Protein AF-A0A5B9XV26-F1 (afdb_monomer_lite)

Sequence (66 aa):
MDNFNYIIIFYKYKIIKIFSRNFIIYPGFLGMSFYVYNGKRFKVLTIDKLKIGYKLGQFIRTKKIK

Radius of gyration: 14.06 Å; chains: 1; bounding box: 24×51×23 Å

Structure (mmCIF, N/CA/C/O backbone):
data_AF-A0A5B9XV26-F1
#
_entry.id   AF-A0A5B9XV26-F1
#
loop_
_atom_site.group_PDB
_atom_site.id
_atom_site.type_symbol
_atom_site.label_atom_id
_atom_site.label_alt_id
_atom_site.label_comp_id
_atom_site.label_asym_id
_atom_site.label_entity_id
_atom_site.label_seq_id
_atom_site.pdbx_PDB_ins_code
_atom_site.Cartn_x
_atom_site.Cartn_y
_atom_site.Cartn_z
_atom_site.occupancy
_atom_site.B_iso_or_equiv
_atom_site.auth_seq_id
_atom_site.auth_comp_id
_atom_site.auth_asym_id
_atom_site.auth_atom_id
_atom_site.pdbx_PDB_model_num
ATOM 1 N N . MET A 1 1 ? 5.168 -34.112 -0.574 1.00 47.59 1 MET A N 1
ATOM 2 C CA . MET A 1 1 ? 4.384 -33.266 0.368 1.00 47.59 1 MET A CA 1
ATOM 3 C C . MET A 1 1 ? 5.236 -32.050 0.654 1.00 47.59 1 MET A C 1
ATOM 5 O O . MET A 1 1 ? 5.916 -31.964 1.668 1.00 47.59 1 MET A O 1
ATOM 9 N N . ASP A 1 2 ? 5.322 -31.198 -0.357 1.00 41.75 2 ASP A N 1
ATOM 10 C CA . ASP A 1 2 ? 6.536 -30.436 -0.621 1.00 41.75 2 ASP A CA 1
ATOM 11 C C . ASP A 1 2 ? 6.485 -29.075 0.072 1.00 41.75 2 ASP A C 1
ATOM 13 O O . ASP A 1 2 ? 5.410 -28.487 0.221 1.00 41.75 2 ASP A O 1
ATOM 17 N N . ASN A 1 3 ? 7.654 -28.554 0.458 1.00 50.12 3 ASN A N 1
ATOM 18 C CA . ASN A 1 3 ? 7.845 -27.238 1.091 1.00 50.12 3 ASN A CA 1
ATOM 19 C C . ASN A 1 3 ? 7.094 -26.083 0.396 1.00 50.12 3 ASN A C 1
ATOM 21 O O . ASN A 1 3 ? 6.795 -25.067 1.024 1.00 50.12 3 ASN A O 1
ATOM 25 N N . PHE A 1 4 ? 6.739 -26.247 -0.880 1.00 54.53 4 PHE A N 1
ATOM 26 C CA . PHE A 1 4 ? 5.874 -25.339 -1.629 1.00 54.53 4 PHE A CA 1
ATOM 27 C C . PHE A 1 4 ? 4.528 -25.074 -0.947 1.00 54.53 4 PHE A C 1
ATOM 29 O O . PHE A 1 4 ? 4.112 -23.919 -0.869 1.00 54.53 4 PHE A O 1
ATOM 36 N N . ASN A 1 5 ? 3.873 -26.099 -0.392 1.00 53.12 5 ASN A N 1
ATOM 37 C CA . ASN A 1 5 ? 2.601 -25.906 0.306 1.00 53.12 5 ASN A CA 1
ATOM 38 C C . ASN A 1 5 ? 2.779 -25.072 1.576 1.00 53.12 5 ASN A C 1
ATOM 40 O O . ASN A 1 5 ? 1.950 -24.212 1.854 1.00 53.12 5 ASN A O 1
ATOM 44 N N . TYR A 1 6 ? 3.881 -25.248 2.309 1.00 56.41 6 TYR A N 1
ATOM 45 C CA . TYR A 1 6 ? 4.148 -24.471 3.520 1.00 56.41 6 TYR A CA 1
ATOM 46 C C . TYR A 1 6 ? 4.409 -22.992 3.207 1.00 56.41 6 TYR A C 1
ATOM 48 O O . TYR A 1 6 ? 3.864 -22.124 3.884 1.00 56.41 6 TYR A O 1
ATOM 56 N N . ILE A 1 7 ? 5.162 -22.688 2.140 1.00 57.28 7 ILE A N 1
ATOM 57 C CA . ILE A 1 7 ? 5.398 -21.309 1.672 1.00 57.28 7 ILE A CA 1
ATOM 58 C C . ILE A 1 7 ? 4.084 -20.656 1.229 1.00 57.28 7 ILE A C 1
ATOM 60 O O . ILE A 1 7 ? 3.806 -19.519 1.612 1.00 57.28 7 ILE A O 1
ATOM 64 N N . ILE A 1 8 ? 3.252 -21.384 0.478 1.00 58.91 8 ILE A N 1
ATOM 65 C CA . ILE A 1 8 ? 1.936 -20.910 0.035 1.00 58.91 8 ILE A CA 1
ATOM 66 C C . ILE A 1 8 ? 1.018 -20.667 1.241 1.00 58.91 8 ILE A C 1
ATOM 68 O O . ILE A 1 8 ? 0.384 -19.618 1.305 1.00 58.91 8 ILE A O 1
ATOM 72 N N . ILE A 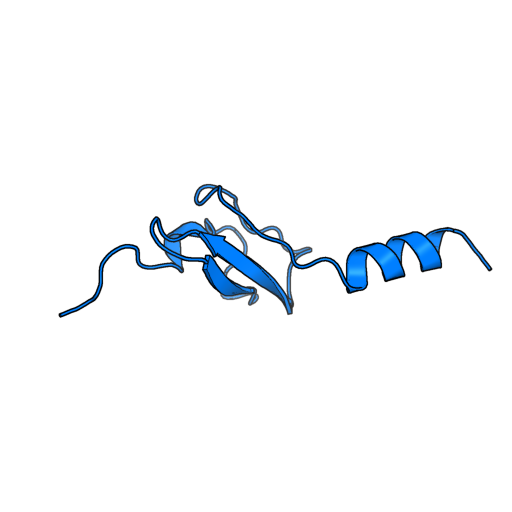1 9 ? 0.985 -21.567 2.231 1.00 56.22 9 ILE A N 1
ATOM 73 C CA . ILE A 1 9 ? 0.182 -21.432 3.459 1.00 56.22 9 ILE A CA 1
ATOM 74 C C . ILE A 1 9 ? 0.675 -20.258 4.324 1.00 56.22 9 ILE A C 1
ATOM 76 O O . ILE A 1 9 ? -0.146 -19.475 4.796 1.00 56.22 9 ILE A O 1
ATOM 80 N N . PHE A 1 10 ? 1.987 -20.054 4.478 1.00 53.44 10 PHE A N 1
ATOM 81 C CA . PHE A 1 10 ? 2.532 -18.902 5.214 1.00 53.44 10 PHE A CA 1
ATOM 82 C C . PHE A 1 10 ? 2.230 -17.566 4.513 1.00 53.44 10 PHE A C 1
ATOM 84 O O . PHE A 1 10 ? 1.946 -16.567 5.176 1.00 53.44 10 PHE A O 1
ATOM 91 N N . TYR A 1 11 ? 2.233 -17.546 3.175 1.00 56.34 11 TYR A N 1
ATOM 92 C CA . TYR A 1 11 ? 1.771 -16.397 2.388 1.00 56.34 11 TYR A CA 1
ATOM 93 C C . TYR A 1 11 ? 0.256 -16.179 2.491 1.00 56.34 11 TYR A C 1
ATOM 95 O O . TYR A 1 11 ? -0.199 -15.036 2.487 1.00 56.34 11 TYR A O 1
ATOM 103 N N . LYS A 1 12 ? -0.528 -17.254 2.623 1.00 56.38 12 LYS A N 1
ATOM 104 C CA . LYS A 1 12 ? -1.999 -17.230 2.629 1.00 56.38 12 LYS A CA 1
ATOM 105 C C . LYS A 1 12 ? -2.601 -16.486 3.826 1.00 56.38 12 LYS A C 1
ATOM 107 O O . LYS A 1 12 ? -3.703 -15.962 3.702 1.00 56.38 12 LYS A O 1
ATOM 112 N N . TYR A 1 13 ? -1.889 -16.396 4.952 1.00 56.97 13 TYR A N 1
ATOM 113 C CA . TYR A 1 13 ? -2.406 -15.794 6.194 1.00 56.97 13 TYR A CA 1
ATOM 114 C C . TYR A 1 13 ? -1.690 -14.514 6.639 1.00 56.97 13 TYR A C 1
ATOM 116 O O . TYR A 1 13 ? -2.033 -13.943 7.678 1.00 56.97 13 TYR A O 1
ATOM 124 N N . LYS A 1 14 ? -0.715 -14.012 5.873 1.00 68.94 14 LYS A N 1
ATOM 125 C CA . LYS A 1 14 ? -0.010 -12.788 6.256 1.00 68.94 14 LYS A CA 1
ATOM 126 C C . LYS A 1 14 ? -0.763 -11.563 5.752 1.00 68.94 14 LYS A C 1
ATOM 128 O O . LYS A 1 14 ? -0.845 -11.306 4.556 1.00 68.94 14 LYS A O 1
ATOM 133 N N . ILE A 1 15 ? -1.279 -10.768 6.685 1.00 78.62 15 ILE A N 1
ATOM 134 C CA . ILE A 1 15 ? -1.859 -9.456 6.393 1.00 78.62 15 ILE A CA 1
ATOM 135 C C . ILE A 1 15 ? -0.771 -8.570 5.768 1.00 78.62 15 ILE A C 1
ATOM 137 O O . ILE A 1 15 ? 0.160 -8.142 6.457 1.00 78.62 15 ILE A O 1
ATOM 141 N N . ILE A 1 16 ? -0.883 -8.279 4.469 1.00 86.06 16 ILE A N 1
ATOM 142 C CA . ILE A 1 16 ? 0.095 -7.447 3.761 1.00 86.06 16 ILE A CA 1
ATOM 143 C C . ILE A 1 16 ? -0.232 -5.973 4.012 1.00 86.06 16 ILE A C 1
ATOM 145 O O . ILE A 1 16 ? -1.192 -5.421 3.466 1.00 86.06 16 ILE A O 1
ATOM 149 N N . LYS A 1 17 ? 0.579 -5.335 4.863 1.00 90.62 17 LYS A N 1
ATOM 150 C CA . LYS A 1 17 ? 0.533 -3.893 5.134 1.00 90.62 17 LYS A CA 1
ATOM 151 C C . LYS A 1 17 ? 1.564 -3.166 4.278 1.00 90.62 17 LYS A C 1
ATOM 153 O O . LYS A 1 17 ? 2.729 -3.545 4.244 1.00 90.62 17 LYS A O 1
ATOM 158 N N . ILE A 1 18 ? 1.137 -2.096 3.622 1.00 90.75 18 ILE A N 1
ATOM 159 C CA . ILE A 1 18 ? 1.935 -1.299 2.698 1.00 90.75 18 ILE A CA 1
ATOM 160 C C . ILE A 1 18 ? 1.935 0.155 3.163 1.00 90.75 18 ILE A C 1
ATOM 162 O O . ILE A 1 18 ? 0.890 0.796 3.275 1.00 90.75 18 ILE A O 1
ATOM 166 N N . PHE A 1 19 ? 3.129 0.697 3.385 1.00 91.75 19 PHE A N 1
ATOM 167 C CA . PHE A 1 19 ? 3.332 2.119 3.677 1.00 91.75 19 PHE A CA 1
ATOM 168 C C . PHE A 1 19 ? 3.619 2.930 2.407 1.00 91.75 19 PHE A C 1
ATOM 170 O O . PHE A 1 19 ? 3.251 4.101 2.316 1.00 91.75 19 PHE A O 1
ATOM 177 N N . SER A 1 20 ? 4.246 2.301 1.406 1.00 89.00 20 SER A N 1
ATOM 178 C CA . SER A 1 20 ? 4.610 2.960 0.153 1.00 89.00 20 SER A CA 1
ATOM 179 C C . SER A 1 20 ? 3.405 3.130 -0.768 1.00 89.00 20 SER A C 1
ATOM 181 O O . SER A 1 20 ? 2.863 2.177 -1.323 1.00 89.00 20 SER A O 1
ATOM 183 N N . ARG A 1 21 ? 3.011 4.385 -0.977 1.00 90.06 21 ARG A N 1
ATOM 184 C CA . ARG A 1 21 ? 1.925 4.772 -1.887 1.00 90.06 21 ARG A CA 1
ATOM 185 C C . ARG A 1 21 ? 2.342 4.827 -3.360 1.00 90.06 21 ARG A C 1
ATOM 187 O O . ARG A 1 21 ? 1.473 4.868 -4.227 1.00 90.06 21 ARG A O 1
ATOM 194 N N . ASN A 1 22 ? 3.644 4.821 -3.637 1.00 92.0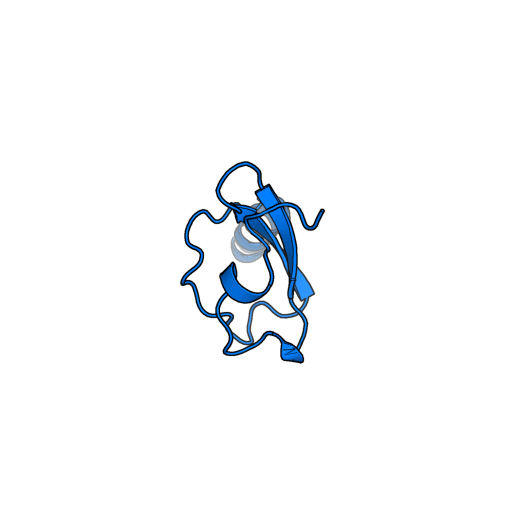6 22 ASN A N 1
ATOM 195 C CA . ASN A 1 22 ? 4.193 4.911 -4.993 1.00 92.06 22 ASN A CA 1
ATOM 196 C C . ASN A 1 22 ? 4.365 3.547 -5.672 1.00 92.06 22 ASN A C 1
ATOM 198 O O . ASN A 1 22 ? 4.783 3.500 -6.825 1.00 92.06 22 ASN A O 1
ATOM 202 N N . PHE A 1 23 ? 4.042 2.458 -4.977 1.00 92.19 23 PHE A N 1
ATOM 203 C CA . PHE A 1 23 ? 4.109 1.107 -5.517 1.00 92.19 23 PHE A CA 1
ATOM 204 C C . PHE A 1 23 ? 3.101 0.907 -6.657 1.00 92.19 23 PHE A C 1
ATOM 206 O O . PHE A 1 23 ? 1.924 1.254 -6.513 1.00 92.19 23 PHE A O 1
ATOM 213 N N . ILE A 1 24 ? 3.579 0.351 -7.773 1.00 94.56 24 ILE A N 1
ATOM 214 C CA . ILE A 1 24 ? 2.792 0.056 -8.976 1.00 94.56 24 ILE A CA 1
ATOM 215 C C . ILE A 1 24 ? 2.191 -1.343 -8.853 1.00 94.56 24 ILE A C 1
ATOM 217 O O . ILE A 1 24 ? 2.864 -2.289 -8.450 1.00 94.56 24 ILE A O 1
ATOM 221 N N . ILE A 1 25 ? 0.915 -1.476 -9.204 1.00 93.88 25 ILE A N 1
ATOM 222 C CA . ILE A 1 25 ? 0.211 -2.754 -9.164 1.00 93.88 25 ILE A CA 1
ATOM 223 C C . ILE A 1 25 ? 0.594 -3.609 -10.377 1.00 93.88 25 ILE A C 1
ATOM 225 O O . ILE A 1 25 ? 0.281 -3.257 -11.517 1.00 93.88 25 ILE A O 1
ATOM 229 N N . TYR A 1 26 ? 1.206 -4.764 -10.115 1.00 93.69 26 TYR A N 1
ATOM 230 C CA . TYR A 1 26 ? 1.497 -5.778 -11.127 1.00 93.69 26 TYR A CA 1
ATOM 231 C C . TYR A 1 26 ? 0.316 -6.743 -11.356 1.00 93.69 26 TYR A C 1
ATOM 233 O O . TYR A 1 26 ? -0.468 -6.979 -10.431 1.00 93.69 26 TYR A O 1
ATOM 241 N N . PRO A 1 27 ? 0.204 -7.355 -12.556 1.00 92.25 27 PRO A N 1
ATOM 242 C CA . PRO A 1 27 ? -0.882 -8.284 -12.891 1.00 92.25 27 PRO A CA 1
ATOM 243 C C . PRO A 1 27 ? -1.016 -9.484 -11.943 1.00 92.25 27 PRO A C 1
ATOM 245 O O . PRO A 1 27 ? -2.123 -9.965 -11.722 1.00 92.25 27 PRO A O 1
ATOM 248 N N . GLY A 1 28 ? 0.089 -9.938 -11.341 1.00 90.25 28 GLY A N 1
ATOM 249 C CA . GLY A 1 28 ? 0.099 -11.063 -10.399 1.00 90.25 28 GLY A CA 1
ATOM 250 C C . GLY A 1 28 ? -0.639 -10.808 -9.079 1.00 90.25 28 GLY A C 1
ATOM 251 O O . GLY A 1 28 ? -0.844 -11.744 -8.318 1.00 90.25 28 GLY A O 1
ATOM 252 N N . PHE A 1 29 ? -1.056 -9.568 -8.801 1.00 88.38 29 PHE A N 1
ATOM 253 C CA . PHE A 1 29 ? -1.793 -9.224 -7.581 1.00 88.38 29 PHE A CA 1
ATOM 254 C C . PHE A 1 29 ? -3.314 -9.152 -7.768 1.00 88.38 29 PHE A C 1
ATOM 256 O O . PHE A 1 29 ? -4.018 -8.669 -6.879 1.00 88.38 29 PHE A O 1
ATOM 263 N N . LEU A 1 30 ? -3.838 -9.592 -8.914 1.00 92.25 30 LEU A N 1
ATOM 264 C CA . LEU A 1 30 ? -5.273 -9.588 -9.187 1.00 92.25 30 LEU A CA 1
ATOM 265 C C . LEU A 1 30 ? -6.037 -10.401 -8.125 1.00 92.25 30 LEU A C 1
ATOM 267 O O . LEU A 1 30 ? -5.704 -11.552 -7.857 1.00 92.25 30 LEU A O 1
ATOM 271 N N . GLY A 1 31 ? -7.057 -9.796 -7.511 1.00 88.25 31 GLY A N 1
ATOM 272 C CA . GLY A 1 31 ? -7.864 -10.436 -6.466 1.00 88.25 31 GLY A CA 1
ATOM 273 C C . GLY A 1 31 ? -7.244 -10.424 -5.061 1.00 88.25 31 GLY A C 1
ATOM 274 O O . GLY A 1 31 ? -7.902 -10.823 -4.102 1.00 88.25 31 GLY A O 1
ATOM 275 N N . MET A 1 32 ? -6.015 -9.923 -4.892 1.00 89.69 32 MET A N 1
ATOM 276 C CA . MET A 1 32 ? -5.409 -9.746 -3.569 1.00 89.69 32 MET A CA 1
ATOM 277 C C . MET A 1 32 ? -5.896 -8.452 -2.901 1.00 89.69 32 MET A C 1
ATOM 279 O O . MET A 1 32 ? -6.195 -7.451 -3.561 1.00 89.69 32 MET A O 1
ATOM 283 N N . SER A 1 33 ? -5.954 -8.467 -1.567 1.00 90.88 33 SER A N 1
ATOM 284 C CA . SER A 1 33 ? -6.322 -7.307 -0.750 1.00 90.88 33 SER A CA 1
ATOM 285 C C . SER A 1 33 ? -5.146 -6.837 0.099 1.00 90.88 33 SER A C 1
ATOM 287 O O . SER A 1 33 ? -4.504 -7.626 0.788 1.00 90.88 33 SER A O 1
ATOM 289 N N . PHE A 1 34 ? -4.886 -5.532 0.071 1.00 91.75 34 PHE A N 1
ATOM 290 C CA . PHE A 1 34 ? -3.750 -4.902 0.738 1.00 91.75 34 PHE A CA 1
ATOM 291 C C . PHE A 1 34 ? -4.211 -3.851 1.734 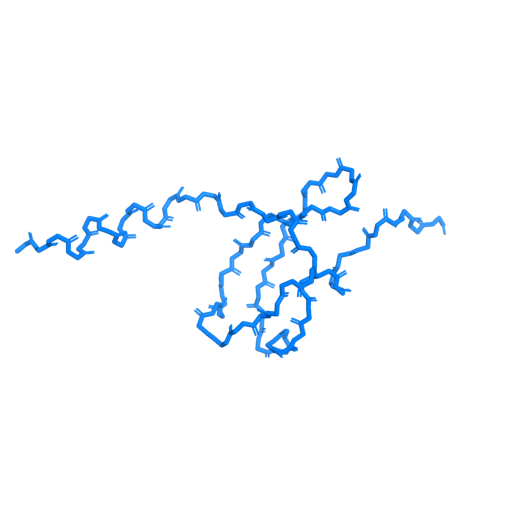1.00 91.75 34 PHE A C 1
ATOM 293 O O . PHE A 1 34 ? -5.133 -3.085 1.466 1.00 91.75 34 PHE A O 1
ATOM 300 N N . TYR A 1 35 ? -3.519 -3.755 2.863 1.00 93.94 35 TYR A N 1
ATOM 301 C CA . TYR A 1 35 ? -3.716 -2.680 3.827 1.00 93.94 35 TYR A CA 1
ATOM 302 C C . TYR A 1 35 ? -2.742 -1.561 3.508 1.00 93.94 35 TYR A C 1
ATOM 304 O O . TYR A 1 35 ? -1.567 -1.645 3.845 1.00 93.94 35 TYR A O 1
ATOM 312 N N . VAL A 1 36 ? -3.209 -0.495 2.876 1.00 94.19 36 VAL A N 1
ATOM 313 C CA . VAL A 1 36 ? -2.345 0.592 2.418 1.00 94.19 36 VAL A CA 1
ATOM 314 C C . VAL A 1 36 ? -2.533 1.826 3.300 1.00 94.19 36 VAL A C 1
ATOM 316 O O . VAL A 1 36 ? -3.657 2.223 3.621 1.00 94.19 36 VAL A O 1
ATOM 319 N N . TYR A 1 37 ? -1.428 2.440 3.712 1.00 93.75 37 TYR A N 1
ATOM 320 C CA . TYR A 1 37 ? -1.433 3.596 4.602 1.00 93.75 37 TYR A CA 1
ATOM 321 C C . TYR A 1 37 ? -1.833 4.885 3.870 1.00 93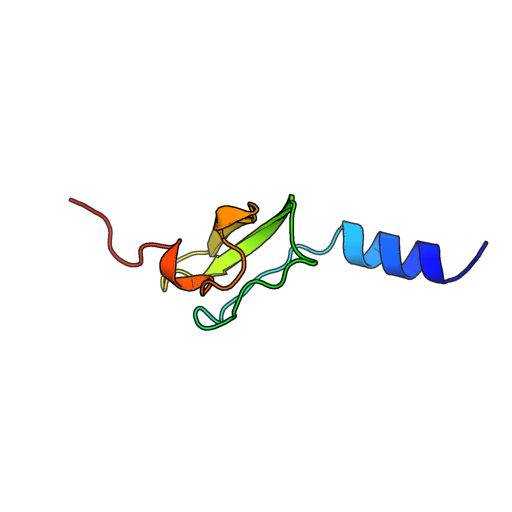.75 37 TYR A C 1
ATOM 323 O O . TYR A 1 37 ? -1.253 5.246 2.846 1.00 93.75 37 TYR A O 1
ATOM 331 N N . ASN A 1 38 ? -2.806 5.623 4.413 1.00 92.94 38 ASN A N 1
ATOM 332 C CA . ASN A 1 38 ? -3.290 6.877 3.826 1.00 92.94 38 ASN A CA 1
ATOM 333 C C . ASN A 1 38 ? -2.703 8.151 4.466 1.00 92.94 38 ASN A C 1
ATOM 335 O O . ASN A 1 38 ? -3.196 9.245 4.192 1.00 92.94 38 ASN A O 1
ATOM 339 N N . GLY A 1 39 ? -1.701 8.017 5.341 1.00 89.25 39 GLY A N 1
ATOM 340 C CA . GLY A 1 39 ? -1.149 9.120 6.136 1.00 89.25 39 GLY A CA 1
ATOM 341 C C . GLY A 1 39 ? -1.710 9.221 7.560 1.00 89.25 39 GLY A C 1
ATOM 342 O O . GLY A 1 39 ? -1.143 9.944 8.369 1.00 89.25 39 GLY A O 1
ATOM 343 N N . LYS A 1 40 ? -2.797 8.501 7.880 1.00 90.88 40 LYS A N 1
ATOM 344 C CA . LYS A 1 40 ? -3.365 8.419 9.241 1.00 90.88 40 LYS A CA 1
ATOM 345 C C . LYS A 1 40 ? -3.702 6.993 9.669 1.00 90.88 40 LYS A C 1
ATOM 347 O O . LYS A 1 40 ? -3.486 6.621 10.813 1.00 90.88 40 LYS A O 1
ATOM 352 N N . ARG A 1 41 ? -4.276 6.198 8.764 1.00 93.19 41 ARG A N 1
ATOM 353 C CA . ARG A 1 41 ? -4.691 4.814 9.018 1.00 93.19 41 ARG A CA 1
ATOM 354 C C . ARG A 1 41 ? -4.497 3.943 7.786 1.00 93.19 41 ARG A C 1
ATOM 356 O O . ARG A 1 41 ? -4.380 4.442 6.665 1.00 93.19 41 ARG A O 1
ATOM 363 N N . PHE A 1 42 ? -4.510 2.635 7.996 1.00 92.75 42 PHE A N 1
ATOM 364 C CA . PHE A 1 42 ? -4.557 1.677 6.902 1.00 92.75 42 PHE A CA 1
ATOM 365 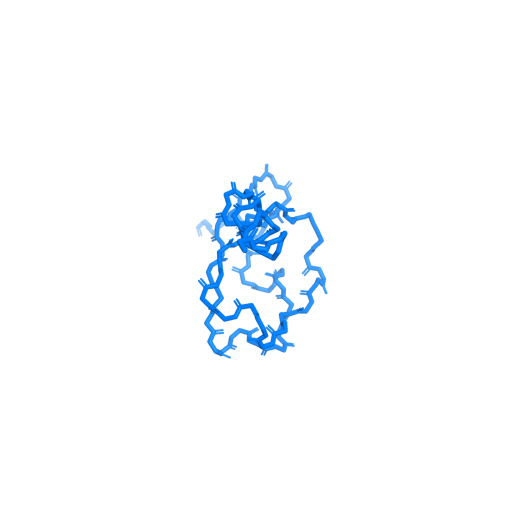C C . PHE A 1 42 ? -5.971 1.582 6.337 1.00 92.75 42 PHE A C 1
ATOM 367 O O . PHE A 1 42 ? -6.950 1.563 7.083 1.00 92.75 42 PHE A O 1
ATOM 374 N N . LYS A 1 43 ? -6.069 1.521 5.012 1.00 93.62 43 LYS A N 1
ATOM 375 C CA . LYS A 1 43 ? -7.296 1.183 4.297 1.00 93.62 43 LYS A CA 1
ATOM 376 C C . LYS A 1 43 ? -7.083 -0.095 3.510 1.00 93.62 43 LYS A C 1
ATOM 378 O O . LYS A 1 43 ? -6.025 -0.272 2.913 1.00 93.62 43 LYS A O 1
ATOM 383 N N . VAL A 1 44 ? -8.098 -0.949 3.505 1.00 93.19 44 VAL A N 1
ATOM 384 C CA . VAL A 1 44 ? -8.113 -2.139 2.657 1.00 93.19 44 VAL A CA 1
ATOM 385 C C . VAL A 1 44 ? -8.363 -1.704 1.218 1.00 93.19 44 VAL A C 1
ATOM 387 O O . VAL A 1 44 ? -9.296 -0.947 0.950 1.00 93.19 44 VAL A O 1
ATOM 390 N N . LEU A 1 45 ? -7.506 -2.157 0.312 1.00 93.31 45 LEU A N 1
ATOM 391 C CA . LEU A 1 45 ? -7.633 -1.983 -1.124 1.00 93.31 45 LEU A CA 1
ATOM 392 C C . LEU A 1 45 ? -7.553 -3.353 -1.792 1.00 93.31 45 LEU A C 1
ATOM 394 O O . LEU A 1 45 ? -6.511 -4.007 -1.749 1.00 93.31 45 LEU A O 1
ATOM 398 N N . THR A 1 46 ? -8.646 -3.752 -2.432 1.00 93.69 46 THR A N 1
ATOM 399 C CA . THR A 1 46 ? -8.716 -4.949 -3.273 1.00 93.69 46 THR A CA 1
ATOM 400 C C . THR A 1 46 ? -8.380 -4.583 -4.715 1.00 93.69 46 THR A C 1
ATOM 402 O O . THR A 1 46 ? -8.838 -3.555 -5.237 1.00 93.69 46 THR A O 1
ATOM 405 N N . ILE A 1 47 ? -7.535 -5.395 -5.346 1.00 93.56 47 ILE A N 1
ATOM 406 C CA . ILE A 1 47 ? -7.014 -5.132 -6.686 1.00 93.56 47 ILE A CA 1
ATOM 407 C C . ILE A 1 47 ? -7.902 -5.768 -7.752 1.00 93.56 47 ILE A C 1
ATOM 409 O O . ILE A 1 47 ? -8.026 -6.989 -7.821 1.00 93.56 47 ILE A O 1
ATOM 413 N N . ASP A 1 48 ? -8.424 -4.914 -8.635 1.00 94.94 48 ASP A N 1
ATOM 414 C CA . ASP A 1 48 ? -9.150 -5.316 -9.841 1.00 94.94 48 ASP A CA 1
ATOM 415 C C . ASP A 1 48 ? -8.271 -5.118 -11.076 1.00 94.94 48 ASP A C 1
ATOM 417 O O . ASP A 1 48 ? -7.271 -4.395 -11.039 1.00 94.94 48 ASP A O 1
ATOM 421 N N . LYS A 1 49 ? -8.702 -5.677 -12.210 1.00 95.00 49 LYS A N 1
ATOM 422 C CA . LYS A 1 49 ? -7.975 -5.605 -13.484 1.00 95.00 49 LYS A CA 1
ATOM 423 C C . LYS A 1 49 ? -7.709 -4.166 -13.944 1.00 95.00 49 LYS A C 1
ATOM 425 O O . LYS A 1 49 ? -6.643 -3.879 -14.473 1.00 95.00 49 LYS A O 1
ATOM 430 N N . LEU A 1 50 ? -8.638 -3.251 -13.664 1.00 95.12 50 LEU A N 1
ATOM 431 C CA . LEU A 1 50 ? -8.517 -1.827 -14.000 1.00 95.12 50 LEU A CA 1
ATOM 432 C C . LEU A 1 50 ? -7.467 -1.081 -13.162 1.00 95.12 50 LEU A C 1
ATOM 434 O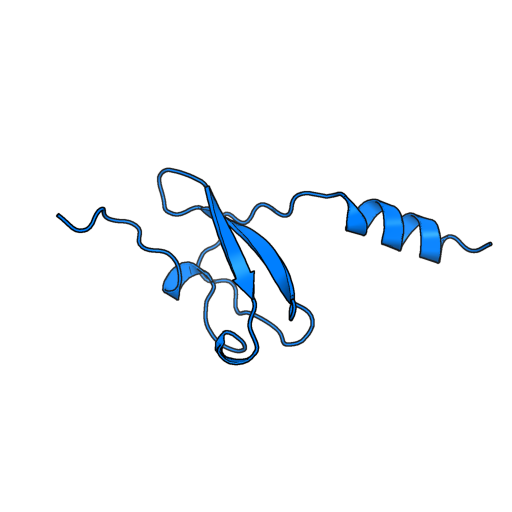 O . LEU A 1 50 ? -7.068 0.018 -13.526 1.00 95.12 50 LEU A O 1
ATOM 438 N N . LYS A 1 51 ? -7.026 -1.647 -12.032 1.00 94.88 51 LYS A N 1
ATOM 439 C CA . LYS A 1 51 ? -6.025 -1.019 -11.156 1.00 94.88 51 LYS A CA 1
ATOM 440 C C . LYS A 1 51 ? -4.589 -1.387 -11.548 1.00 94.88 51 LYS A C 1
ATOM 442 O O . LYS A 1 51 ? -3.652 -0.778 -11.038 1.00 94.88 51 LYS A O 1
ATOM 447 N N . ILE A 1 52 ? -4.407 -2.363 -12.438 1.00 94.88 52 ILE A N 1
ATOM 448 C CA . ILE A 1 52 ? -3.092 -2.810 -12.916 1.00 94.88 52 ILE A CA 1
ATOM 449 C C . ILE A 1 52 ? -2.388 -1.659 -13.646 1.00 94.88 52 ILE A C 1
ATOM 451 O O . ILE A 1 52 ? -3.005 -0.944 -14.427 1.00 94.88 52 ILE A O 1
ATOM 455 N N . GLY A 1 53 ? -1.096 -1.467 -13.371 1.00 94.56 53 GLY A N 1
ATOM 456 C CA . GLY A 1 53 ? -0.288 -0.389 -13.954 1.00 94.56 53 GLY A CA 1
ATOM 457 C C . GLY A 1 53 ? -0.412 0.963 -13.242 1.00 94.56 53 GLY A C 1
ATOM 458 O O . GLY A 1 53 ? 0.409 1.851 -13.464 1.00 94.56 53 GLY A O 1
ATOM 459 N N . TYR A 1 54 ? -1.368 1.113 -12.324 1.00 95.56 54 TYR A N 1
ATOM 460 C CA . TYR A 1 54 ? -1.527 2.318 -11.512 1.00 95.56 54 TYR A CA 1
ATOM 461 C C . TYR A 1 54 ? -0.813 2.206 -10.161 1.00 95.56 54 TYR A C 1
ATOM 463 O O . TYR A 1 54 ? -0.469 1.119 -9.684 1.00 95.56 54 TYR A O 1
ATOM 471 N N . LYS A 1 55 ? -0.598 3.357 -9.514 1.00 94.25 55 LYS A N 1
ATOM 472 C CA . LYS A 1 55 ? 0.015 3.427 -8.179 1.00 94.25 55 LYS A CA 1
ATOM 473 C C . LYS A 1 55 ? -1.037 3.195 -7.095 1.00 94.25 55 LYS A C 1
ATOM 475 O O . LYS A 1 55 ? -2.094 3.824 -7.121 1.00 94.25 55 LYS A O 1
ATOM 480 N N . LEU A 1 56 ? -0.717 2.401 -6.070 1.00 93.12 56 LEU A N 1
ATOM 481 C CA . LEU A 1 56 ? -1.622 2.121 -4.938 1.00 93.12 56 LEU A CA 1
ATOM 482 C C . LEU A 1 56 ? -2.190 3.398 -4.299 1.00 93.12 56 LEU A C 1
ATOM 484 O O . LEU A 1 56 ? -3.364 3.470 -3.937 1.00 93.12 56 LEU A O 1
ATOM 488 N N . GLY A 1 57 ? -1.360 4.436 -4.186 1.00 90.69 57 GLY A N 1
ATOM 489 C CA . GLY A 1 57 ? -1.716 5.706 -3.570 1.00 90.69 57 GLY A CA 1
ATOM 490 C C . GLY A 1 57 ? -2.758 6.539 -4.313 1.00 90.69 57 GLY A C 1
ATOM 491 O O . GLY A 1 57 ? -3.257 7.486 -3.705 1.00 90.69 57 GLY A O 1
ATOM 492 N N . GLN A 1 58 ? -3.070 6.224 -5.576 1.00 92.62 58 GLN A N 1
ATOM 493 C CA . GLN A 1 58 ? -4.109 6.905 -6.360 1.00 92.62 58 GLN A CA 1
ATOM 494 C C . GLN A 1 58 ? -5.515 6.488 -5.920 1.00 92.62 58 GLN A C 1
ATOM 496 O O . GLN A 1 58 ? -6.438 7.296 -5.935 1.00 92.62 58 GLN A O 1
ATOM 501 N N . PHE A 1 59 ? -5.664 5.255 -5.435 1.00 93.69 59 PHE A N 1
ATOM 502 C CA . PHE A 1 59 ? -6.953 4.707 -5.010 1.00 93.69 59 PHE A CA 1
ATOM 503 C C . PHE A 1 59 ? -7.303 5.042 -3.555 1.00 93.69 59 PHE A C 1
ATOM 505 O O . PHE A 1 59 ? -8.363 4.667 -3.055 1.00 93.69 59 PHE A O 1
ATOM 512 N N . ILE A 1 60 ? -6.420 5.750 -2.846 1.00 92.31 60 ILE A N 1
ATOM 513 C CA . ILE A 1 60 ? -6.561 6.022 -1.417 1.00 92.31 60 ILE A CA 1
ATOM 514 C C . ILE A 1 60 ? -6.473 7.514 -1.146 1.00 92.31 60 ILE A C 1
ATOM 516 O O . ILE A 1 60 ? -5.416 8.140 -1.222 1.00 92.31 60 ILE A O 1
ATOM 520 N N . ARG A 1 61 ? -7.612 8.076 -0.737 1.00 90.81 61 ARG A N 1
ATOM 521 C CA . ARG A 1 61 ? -7.716 9.479 -0.332 1.00 90.81 61 ARG A CA 1
ATOM 522 C C . ARG A 1 61 ? -7.069 9.708 1.037 1.00 90.81 61 ARG A C 1
ATOM 524 O O . ARG A 1 61 ? -7.328 8.974 2.000 1.00 90.81 61 ARG A O 1
ATOM 531 N N . THR A 1 62 ? -6.260 10.762 1.111 1.00 89.19 62 THR A N 1
ATOM 532 C CA . THR A 1 62 ? -5.542 11.205 2.317 1.00 89.19 62 THR A CA 1
ATOM 533 C C . THR A 1 62 ? -6.379 12.152 3.178 1.00 89.19 62 THR A C 1
ATOM 535 O O . THR A 1 62 ? -6.369 12.050 4.404 1.00 89.19 62 THR A O 1
ATOM 538 N N . LYS A 1 63 ? -7.151 13.046 2.549 1.00 88.25 63 LYS A N 1
ATOM 539 C CA . LYS A 1 63 ? -8.048 13.997 3.222 1.00 88.25 63 LYS A CA 1
ATOM 540 C C . LYS A 1 63 ? -9.478 13.449 3.296 1.00 88.25 63 LYS A C 1
ATOM 542 O O . LYS A 1 63 ? -9.911 12.708 2.412 1.00 88.25 63 LYS A O 1
ATOM 547 N N . LYS A 1 64 ? -10.204 13.805 4.364 1.00 80.69 64 LYS A N 1
ATOM 548 C CA . LYS A 1 64 ? -11.659 13.599 4.437 1.00 80.69 64 LYS A CA 1
ATOM 549 C C . LYS A 1 64 ? -12.311 14.545 3.426 1.00 80.69 64 LYS A C 1
ATOM 551 O O . LYS A 1 64 ? -11.907 15.702 3.348 1.00 80.69 64 LYS A O 1
ATOM 556 N N . ILE A 1 65 ? -13.263 14.038 2.655 1.00 81.81 65 ILE A N 1
ATOM 557 C CA . ILE A 1 65 ? -14.140 14.880 1.839 1.00 81.81 65 ILE A CA 1
ATOM 558 C C . ILE A 1 65 ? -15.169 15.418 2.834 1.00 81.81 65 ILE A C 1
ATOM 560 O O . ILE A 1 65 ? -15.733 14.616 3.582 1.00 81.81 65 ILE A O 1
ATOM 564 N N . LYS A 1 66 ? -15.276 16.740 2.943 1.00 70.12 66 LYS A N 1
ATOM 565 C CA . LYS A 1 66 ? -16.266 17.410 3.786 1.00 70.12 66 LYS A CA 1
ATOM 566 C C . LYS A 1 66 ? -17.475 17.751 2.930 1.00 70.12 66 LYS A C 1
ATOM 568 O O . LYS A 1 66 ? -17.246 17.974 1.720 1.00 70.12 66 LYS A O 1
#

InterPro domains:
  IPR002222 Small ribosomal subunit protein uS19 [PF00203] (12-65)
  IPR002222 Small ribosomal subunit protein uS19 [PIRSF002144] (13-65)
  IPR002222 Small ribosomal subunit protein uS19 [PR00975] (18-37)
  IPR002222 Small ribosomal subunit protein uS19 [PR00975] (38-50)
  IPR002222 Small ribosomal subunit protein uS19 [PR00975] (50-65)
  IPR023575 Small ribosomal subunit protein uS19, superfamily [G3DSA:3.30.860.10] (7-66)
  IPR023575 Small ribosomal subunit protein uS19, superfamily [SSF54570] (6-65)

Organism: NCBI:txid2570542

Secondary structure (DSSP, 8-state):
--HHHHHHHHHHT---EE--TTPBPPGGGTT-EEEEE-SSSEEEEE--GGGTTSBGGGSS-SSPP-

pLDDT: mean 83.42, std 15.6, range [41.75, 95.56]

Foldseek 3Di:
DDCVVVVVVVVVPDAAEAADQQDAAAPVQQQPWHQYDLPPGTDIDHDHPVRHRHGNNVVHHNDDDD